Protein AF-A0AB37P2N0-F1 (afdb_monomer)

Secondary structure (DSSP, 8-state):
-------B--TT--HHHHHHHHHHHHHHIIIIIHHHHHHHHHHHH-TT--SSHHHHHHHHHHHTT-S-TT--HHHHHHHHHHHHT--S---GGGTSSS-TT-HHHHHHHHHTT-GGGGGGS--B-TT-

Foldseek 3Di:
DDAPQQQADPPPHDPVVVVVVSVVSVVCCVVPPVVVLLVVLCVQQNVVPDPQLLVSLVVLCVVVVQADPPDDSVLVVVLVVVVVPDPPPDQSCVRDPGHPVDPSNLSNCNSSVPCSNVVVRDHHYPPD

Organism: NCBI:txid1694

Radius of gyration: 16.56 Å; Cα contacts (8 Å, |Δi|>4): 113; chains: 1; bounding box: 36×37×45 Å

Structure (mmCIF, N/CA/C/O backbone):
data_AF-A0AB37P2N0-F1
#
_entry.id   AF-A0AB37P2N0-F1
#
loop_
_atom_site.group_PDB
_atom_site.id
_atom_site.type_symbol
_atom_site.label_atom_id
_atom_site.label_alt_id
_atom_site.label_comp_id
_atom_site.label_asym_id
_atom_site.label_entity_id
_atom_site.label_seq_id
_atom_site.pdbx_PDB_ins_code
_atom_site.Cartn_x
_atom_site.Cartn_y
_atom_site.Cartn_z
_atom_site.occupancy
_atom_site.B_iso_or_equiv
_atom_site.auth_seq_id
_atom_site.auth_comp_id
_atom_site.auth_asym_id
_atom_site.auth_atom_id
_atom_site.pdbx_PDB_model_num
ATOM 1 N N . MET A 1 1 ? 6.294 -1.517 13.894 1.00 32.25 1 MET A N 1
ATOM 2 C CA . MET A 1 1 ? 5.984 -2.535 12.870 1.00 32.25 1 MET A CA 1
ATOM 3 C C . MET A 1 1 ? 4.816 -1.989 12.064 1.00 32.25 1 MET A C 1
ATOM 5 O O . MET A 1 1 ? 3.689 -2.073 12.519 1.00 32.25 1 MET A O 1
ATOM 9 N N . TYR A 1 2 ? 5.089 -1.287 10.959 1.00 34.66 2 TYR A N 1
ATOM 10 C CA . TYR A 1 2 ? 4.034 -0.629 10.188 1.00 34.66 2 TYR A CA 1
ATOM 11 C C . TYR A 1 2 ? 3.308 -1.672 9.357 1.00 34.66 2 TYR A C 1
ATOM 13 O O . TYR A 1 2 ? 3.890 -2.343 8.502 1.00 34.66 2 TYR A O 1
ATOM 21 N N . PHE A 1 3 ? 2.040 -1.834 9.657 1.00 50.09 3 PHE A N 1
ATOM 22 C CA . PHE A 1 3 ? 1.080 -2.439 8.771 1.00 50.09 3 PHE A CA 1
ATOM 23 C C . PHE A 1 3 ? 0.088 -1.352 8.400 1.00 50.09 3 PHE A C 1
ATOM 25 O O . PHE A 1 3 ? -0.140 -0.477 9.230 1.00 50.09 3 PHE A O 1
ATOM 32 N N . ALA A 1 4 ? -0.527 -1.417 7.218 1.00 51.72 4 ALA A N 1
ATOM 33 C CA . ALA A 1 4 ? -1.757 -0.665 7.009 1.00 51.72 4 ALA A CA 1
ATOM 34 C C . ALA A 1 4 ? -2.700 -1.059 8.166 1.00 51.72 4 ALA A C 1
ATOM 36 O O . ALA A 1 4 ? -3.006 -2.259 8.301 1.00 51.72 4 ALA A O 1
ATOM 37 N N . PRO A 1 5 ? -3.034 -0.138 9.089 1.00 55.38 5 PRO A N 1
ATOM 38 C CA . PRO A 1 5 ? -4.049 -0.418 10.086 1.00 55.38 5 PRO A CA 1
ATOM 39 C C . PRO A 1 5 ? -5.325 -0.743 9.311 1.00 55.38 5 PRO A C 1
ATOM 41 O O . PRO A 1 5 ? -5.531 -0.211 8.217 1.00 55.38 5 PRO A O 1
ATOM 44 N N . ALA A 1 6 ? -6.192 -1.596 9.855 1.00 62.88 6 ALA A N 1
ATOM 45 C CA . ALA A 1 6 ? -7.588 -1.462 9.463 1.00 62.88 6 ALA A CA 1
ATOM 46 C C . ALA A 1 6 ? -7.931 0.015 9.702 1.00 62.88 6 ALA A C 1
ATOM 48 O O . ALA A 1 6 ? -7.691 0.527 10.794 1.00 62.88 6 ALA A O 1
ATOM 49 N N . TYR A 1 7 ? -8.342 0.739 8.669 1.00 74.62 7 TYR A N 1
ATOM 50 C CA . TYR A 1 7 ? -8.721 2.129 8.853 1.00 74.62 7 TYR A CA 1
ATOM 51 C C . TYR A 1 7 ? -10.122 2.089 9.459 1.00 74.62 7 TYR A C 1
ATOM 53 O O . TYR A 1 7 ? -11.083 1.790 8.759 1.00 74.62 7 TYR A O 1
ATOM 61 N N . PHE A 1 8 ? -10.220 2.231 10.782 1.00 82.81 8 PHE A N 1
ATOM 62 C CA . PHE A 1 8 ? -11.471 2.073 11.522 1.00 82.81 8 PHE A CA 1
ATOM 63 C C . PHE A 1 8 ? -11.910 3.383 12.165 1.00 82.81 8 PHE A C 1
ATOM 65 O O . PHE A 1 8 ? -11.087 4.202 12.573 1.00 82.81 8 PHE A O 1
ATOM 72 N N . SER A 1 9 ? -13.223 3.573 12.262 1.00 86.31 9 SER A N 1
ATOM 73 C CA . SER A 1 9 ? -13.806 4.715 12.955 1.00 86.31 9 SER A CA 1
ATOM 74 C C . SER A 1 9 ? -13.859 4.465 14.459 1.00 86.31 9 SER A C 1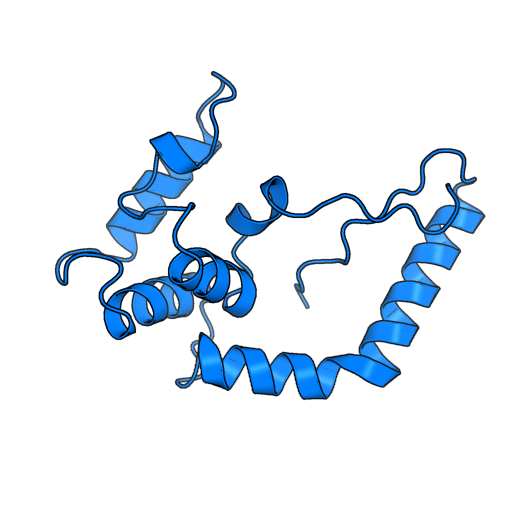
ATOM 76 O O . SER A 1 9 ? -14.322 3.414 14.906 1.00 86.31 9 SER A O 1
ATOM 78 N N . SER A 1 10 ? -13.439 5.463 15.234 1.00 88.75 10 SER A N 1
ATOM 79 C CA . SER A 1 10 ? -13.723 5.585 16.668 1.00 88.75 10 SER A CA 1
ATOM 80 C C . SER A 1 10 ? -14.702 6.726 16.970 1.00 88.75 10 SER A C 1
ATOM 82 O O . SER A 1 10 ? -14.813 7.176 18.111 1.00 88.75 10 SER A O 1
ATOM 84 N N . GLU A 1 11 ? -15.415 7.210 15.949 1.00 89.94 11 GLU A N 1
ATOM 85 C CA . GLU A 1 11 ? -16.436 8.245 16.090 1.00 89.94 11 GLU A CA 1
ATOM 86 C C . GLU A 1 11 ? -17.474 7.843 17.148 1.00 89.94 11 GLU A C 1
ATOM 88 O O . GLU A 1 11 ? -17.962 6.715 17.176 1.00 89.94 11 GLU A O 1
ATOM 93 N N . GLY A 1 12 ? -17.780 8.765 18.062 1.00 89.50 12 GLY A N 1
ATOM 94 C CA . GLY A 1 12 ? -18.728 8.523 19.151 1.00 89.50 12 GLY A CA 1
ATOM 95 C C . GLY A 1 12 ? -18.195 7.678 20.316 1.00 89.50 12 GLY A C 1
ATOM 96 O O . GLY A 1 12 ? -18.924 7.491 21.290 1.00 89.50 12 GLY A O 1
ATOM 97 N N . LEU A 1 13 ? -16.944 7.203 20.274 1.00 91.44 13 LEU A N 1
ATOM 98 C CA . LEU A 1 13 ? -16.332 6.463 21.379 1.00 91.44 13 LEU A CA 1
ATOM 99 C C . LEU A 1 13 ? -15.650 7.386 22.390 1.00 91.44 13 LEU A C 1
ATOM 101 O O . LEU A 1 13 ? -15.039 8.397 22.046 1.00 91.44 13 LEU A O 1
ATOM 105 N N . THR A 1 14 ? -15.689 6.987 23.660 1.00 95.12 14 THR A N 1
ATOM 106 C CA . THR A 1 14 ? -14.786 7.549 24.674 1.00 95.12 14 THR A CA 1
ATOM 107 C C . THR A 1 14 ? -13.339 7.139 24.390 1.00 95.12 14 THR A C 1
ATOM 109 O O . THR A 1 14 ? -13.085 6.124 23.742 1.00 95.12 14 THR A O 1
ATOM 112 N N . GLU A 1 15 ? -12.368 7.867 24.944 1.00 94.00 15 GLU A N 1
ATOM 113 C CA . GLU A 1 15 ? -10.944 7.527 24.814 1.00 94.00 15 GLU A CA 1
ATOM 114 C C . GLU A 1 15 ? -10.644 6.088 25.271 1.00 94.00 15 GLU A C 1
ATOM 116 O O . GLU A 1 15 ? -9.951 5.339 24.583 1.00 94.00 15 GLU A O 1
ATOM 121 N N . ALA A 1 16 ? -11.230 5.660 26.395 1.00 95.19 16 ALA A N 1
ATOM 122 C CA . ALA A 1 16 ? -11.054 4.305 26.911 1.00 95.19 16 ALA A CA 1
ATOM 123 C C . ALA A 1 16 ? -11.604 3.237 25.951 1.00 95.19 16 ALA A C 1
ATOM 125 O O . ALA A 1 16 ? -10.966 2.202 25.760 1.00 95.19 16 ALA A O 1
ATOM 126 N N . GLN A 1 17 ? -12.758 3.494 25.326 1.00 92.25 17 GLN A N 1
ATOM 127 C CA . GLN A 1 17 ? -13.343 2.604 24.320 1.00 92.25 17 GLN A CA 1
ATOM 128 C C . GLN A 1 17 ? -12.527 2.600 23.026 1.00 92.25 17 GLN A C 1
ATOM 130 O O . GLN A 1 17 ? -12.276 1.531 22.483 1.00 92.25 17 GLN A O 1
ATOM 135 N N . SER A 1 18 ? -12.066 3.763 22.559 1.00 90.38 18 SER A N 1
ATOM 136 C CA . SER A 1 18 ? -11.218 3.868 21.368 1.00 90.38 18 SER A CA 1
ATOM 137 C C . SER A 1 18 ? -9.895 3.127 21.557 1.00 90.38 18 SER A C 1
ATOM 139 O O . SER A 1 18 ? -9.446 2.434 20.646 1.00 90.38 18 SER A O 1
ATOM 141 N N . ARG A 1 19 ? -9.277 3.234 22.741 1.00 91.50 19 ARG A N 1
ATOM 142 C CA . ARG A 1 19 ? -8.062 2.483 23.076 1.00 91.50 19 ARG A CA 1
ATOM 143 C C . ARG A 1 19 ? -8.331 0.982 23.087 1.00 91.50 19 ARG A C 1
ATOM 145 O O . ARG A 1 19 ? -7.585 0.236 22.464 1.00 91.50 19 ARG A O 1
ATOM 152 N N . LYS A 1 20 ? -9.408 0.549 23.751 1.00 92.94 20 LYS A N 1
ATOM 153 C CA . LYS A 1 20 ? -9.779 -0.870 23.806 1.00 92.94 20 LYS A CA 1
ATOM 154 C C . LYS A 1 20 ? -10.066 -1.438 22.411 1.00 92.94 20 LYS A C 1
ATOM 156 O O . LYS A 1 20 ? -9.591 -2.521 22.103 1.00 92.94 20 LYS A O 1
ATOM 161 N N . LEU A 1 21 ? -10.756 -0.685 21.552 1.00 89.75 21 LEU A N 1
ATOM 162 C CA . LEU A 1 21 ? -10.994 -1.067 20.159 1.00 89.75 21 LEU A CA 1
ATOM 163 C C . LEU A 1 21 ? -9.678 -1.277 19.394 1.00 89.75 21 LEU A C 1
ATOM 165 O O . LEU A 1 21 ? -9.538 -2.278 18.699 1.00 89.75 21 LEU A O 1
ATOM 169 N N . GLY A 1 22 ? -8.711 -0.366 19.541 1.00 88.62 22 GLY A N 1
ATOM 170 C CA . GLY A 1 22 ? -7.387 -0.523 18.934 1.00 88.62 22 GLY A CA 1
ATOM 171 C C . GLY A 1 22 ? -6.660 -1.780 19.423 1.00 88.62 22 GLY A C 1
ATOM 172 O O . GLY A 1 22 ? -6.169 -2.554 18.607 1.00 88.62 22 GLY A O 1
ATOM 173 N N . GLU A 1 23 ? -6.661 -2.018 20.738 1.00 91.19 23 GLU A N 1
ATOM 174 C CA . GLU A 1 23 ? -6.069 -3.218 21.351 1.00 91.19 23 GLU A CA 1
ATOM 175 C C . GLU A 1 23 ? -6.715 -4.511 20.829 1.00 91.19 23 GLU A C 1
ATOM 177 O O . GLU A 1 23 ? -6.004 -5.445 20.463 1.00 91.19 23 GLU A O 1
ATOM 182 N N . ASP A 1 24 ? -8.046 -4.550 20.737 1.00 90.50 24 ASP A N 1
ATOM 183 C CA . ASP A 1 24 ? -8.788 -5.722 20.258 1.00 90.50 24 ASP A CA 1
ATOM 184 C C . ASP A 1 24 ? -8.522 -6.002 18.771 1.00 90.50 24 ASP A C 1
ATOM 186 O O . ASP A 1 24 ? -8.373 -7.157 18.361 1.00 90.50 24 ASP A O 1
ATOM 190 N N . ILE A 1 25 ? -8.427 -4.951 17.948 1.00 87.81 25 ILE A N 1
ATOM 191 C CA . ILE A 1 25 ? -8.090 -5.072 16.524 1.00 87.81 25 ILE A CA 1
ATOM 192 C C . ILE A 1 25 ? -6.663 -5.598 16.352 1.00 87.81 25 ILE A C 1
ATOM 194 O O . ILE A 1 25 ? -6.439 -6.501 15.539 1.00 87.81 25 ILE A O 1
ATOM 198 N N . ASP A 1 26 ? -5.708 -5.077 17.122 1.00 86.81 26 ASP A N 1
ATOM 199 C CA . ASP A 1 26 ? -4.317 -5.522 17.076 1.00 86.81 26 ASP A CA 1
ATOM 200 C C . ASP A 1 26 ? -4.171 -6.978 17.543 1.00 86.81 26 ASP A C 1
ATOM 202 O O . ASP A 1 26 ? -3.506 -7.774 16.873 1.00 86.81 26 ASP A O 1
ATOM 206 N N . GLU A 1 27 ? -4.836 -7.368 18.635 1.00 90.12 27 GLU A N 1
ATOM 207 C CA . GLU A 1 27 ? -4.826 -8.745 19.139 1.00 90.12 27 GLU A CA 1
ATOM 208 C C . GLU A 1 27 ? -5.431 -9.726 18.126 1.00 90.12 27 GLU A C 1
ATOM 210 O O . GLU A 1 27 ? -4.819 -10.751 17.797 1.00 90.12 27 GLU A O 1
ATOM 215 N N . CYS A 1 28 ? -6.609 -9.403 17.583 1.00 87.50 28 CYS A N 1
ATOM 216 C CA . CYS A 1 28 ? -7.265 -10.206 16.553 1.00 87.50 28 CYS A CA 1
ATOM 217 C C . CYS A 1 28 ? -6.344 -10.386 15.340 1.00 87.50 28 CYS A C 1
ATOM 219 O O . CYS A 1 28 ? -6.108 -11.499 14.864 1.00 87.50 28 CYS A O 1
ATOM 221 N N . ARG A 1 29 ? -5.736 -9.293 14.876 1.00 82.50 29 ARG A N 1
ATOM 222 C CA . ARG A 1 29 ? -4.838 -9.311 13.726 1.00 82.50 29 ARG A CA 1
ATOM 223 C C . ARG A 1 29 ? -3.611 -10.186 13.963 1.00 82.50 29 ARG A C 1
ATOM 225 O O . ARG A 1 29 ? -3.269 -10.997 13.100 1.00 82.50 29 ARG A O 1
ATOM 232 N N . ILE A 1 30 ? -2.927 -9.997 15.090 1.00 85.62 30 ILE A N 1
ATOM 233 C CA . ILE A 1 30 ? -1.693 -10.722 15.410 1.00 85.62 30 ILE A CA 1
ATOM 234 C C . ILE A 1 30 ? -1.981 -12.215 15.566 1.00 85.62 30 ILE A C 1
ATOM 236 O O . ILE A 1 30 ? -1.238 -13.034 15.026 1.00 85.62 30 ILE A O 1
ATOM 240 N N . SER A 1 31 ? -3.062 -12.563 16.268 1.00 87.56 31 SER A N 1
ATOM 241 C CA . SER A 1 31 ? -3.390 -13.956 16.581 1.00 87.56 31 SER A CA 1
ATOM 242 C C . SER A 1 31 ? -3.975 -14.732 15.400 1.00 87.56 31 SER A C 1
ATOM 244 O O . SER A 1 31 ? -3.738 -15.934 15.308 1.00 87.56 31 SER A O 1
ATOM 246 N N . GLN A 1 32 ? -4.711 -14.073 14.496 1.00 84.50 32 GLN A N 1
ATOM 247 C CA . GLN A 1 32 ? -5.472 -14.766 13.448 1.00 84.50 32 GLN A CA 1
ATOM 248 C C . GLN A 1 32 ? -4.925 -14.563 12.031 1.00 84.50 32 GLN A C 1
ATOM 250 O O . GLN A 1 32 ? -4.967 -15.485 11.219 1.00 84.50 32 GLN A O 1
ATOM 255 N N . VAL A 1 33 ? -4.430 -13.366 11.698 1.00 82.06 33 VAL A N 1
ATOM 256 C CA . VAL A 1 33 ? -4.235 -12.963 10.288 1.00 82.06 33 VAL A CA 1
ATOM 257 C C . VAL A 1 33 ? -2.767 -12.750 9.931 1.00 82.06 33 VAL A C 1
ATOM 259 O O . VAL A 1 33 ? -2.371 -12.971 8.786 1.00 82.06 33 VAL A O 1
ATOM 262 N N . TYR A 1 34 ? -1.939 -12.346 10.896 1.00 84.31 34 TYR A N 1
ATOM 263 C CA . TYR A 1 34 ? -0.605 -11.811 10.630 1.00 84.31 34 TYR A CA 1
ATOM 264 C C . TYR A 1 34 ? 0.294 -12.735 9.796 1.00 84.31 34 TYR A C 1
ATOM 266 O O . TYR A 1 34 ? 0.871 -12.290 8.802 1.00 84.31 34 TYR A O 1
ATOM 274 N N . ALA A 1 35 ? 0.406 -14.011 10.173 1.00 84.56 35 ALA A N 1
ATOM 275 C CA . ALA A 1 35 ? 1.284 -14.948 9.476 1.00 84.56 35 ALA A CA 1
ATOM 276 C C . ALA A 1 35 ? 0.857 -15.150 8.012 1.00 84.56 35 ALA A C 1
ATOM 278 O O . ALA A 1 35 ? 1.695 -15.109 7.113 1.00 84.56 35 ALA A O 1
ATOM 279 N N . VAL A 1 36 ? -0.447 -15.303 7.765 1.00 86.19 36 VAL A N 1
ATOM 280 C CA . VAL A 1 36 ? -1.002 -15.504 6.418 1.00 86.19 36 VAL A CA 1
ATOM 281 C C . VAL A 1 36 ? -0.819 -14.248 5.565 1.00 86.19 36 VAL A C 1
ATOM 283 O O . VAL A 1 36 ? -0.330 -14.331 4.442 1.00 86.19 36 VAL A O 1
ATOM 286 N N . ASP A 1 37 ? -1.137 -13.078 6.119 1.00 84.06 37 ASP A N 1
ATOM 287 C CA . ASP A 1 37 ? -0.999 -11.776 5.455 1.00 84.06 37 ASP A CA 1
ATOM 288 C C . ASP A 1 37 ? 0.465 -11.441 5.117 1.00 84.06 37 ASP A C 1
ATOM 290 O O . ASP A 1 37 ? 0.760 -10.850 4.076 1.00 84.06 37 ASP A O 1
ATOM 294 N N . LEU A 1 38 ? 1.417 -11.832 5.969 1.00 83.75 38 LEU A N 1
ATOM 295 C CA . LEU A 1 38 ? 2.841 -11.679 5.671 1.00 83.75 38 LEU A CA 1
ATOM 296 C C . LEU A 1 38 ? 3.257 -12.532 4.466 1.00 83.75 38 LEU A C 1
ATOM 298 O O . LEU A 1 38 ? 3.855 -12.000 3.530 1.00 83.75 38 LEU A O 1
ATOM 302 N N . VAL A 1 39 ? 2.930 -13.829 4.476 1.00 86.25 39 VAL A N 1
ATOM 303 C CA . VAL A 1 39 ? 3.294 -14.742 3.380 1.00 86.25 39 VAL A CA 1
ATOM 304 C C . VAL A 1 39 ? 2.631 -14.316 2.072 1.00 86.25 39 VAL A C 1
ATOM 306 O O . VAL A 1 39 ? 3.298 -14.246 1.041 1.00 86.25 39 VAL A O 1
ATOM 309 N N . TYR A 1 40 ? 1.344 -13.969 2.115 1.00 86.00 40 TYR A N 1
ATOM 310 C CA . TYR A 1 40 ? 0.585 -13.566 0.935 1.00 86.00 40 TYR A CA 1
ATOM 311 C C . TYR A 1 40 ? 1.163 -12.308 0.271 1.00 86.00 40 TYR A C 1
ATOM 313 O O . TYR A 1 40 ? 1.380 -12.278 -0.942 1.00 86.00 40 TYR A O 1
ATOM 321 N N . ARG A 1 41 ? 1.493 -11.275 1.058 1.00 85.19 41 ARG A N 1
ATOM 322 C CA . ARG A 1 41 ? 2.085 -10.040 0.517 1.00 85.19 41 ARG A CA 1
ATOM 323 C C . ARG A 1 41 ? 3.505 -10.233 0.006 1.00 85.19 41 ARG A C 1
ATOM 325 O O . ARG A 1 41 ? 3.845 -9.646 -1.018 1.00 85.19 41 ARG A O 1
ATOM 332 N N . ALA A 1 42 ? 4.309 -11.068 0.666 1.00 87.94 42 ALA A N 1
ATOM 333 C CA . ALA A 1 42 ? 5.631 -11.423 0.157 1.00 87.94 42 ALA A CA 1
ATOM 334 C C . ALA A 1 42 ? 5.512 -12.082 -1.226 1.00 87.94 42 ALA A C 1
ATOM 336 O O . ALA A 1 42 ? 6.139 -11.633 -2.177 1.00 87.94 42 ALA A O 1
ATOM 337 N N . GLN A 1 43 ? 4.618 -13.060 -1.384 1.00 88.31 43 GLN A N 1
ATOM 338 C CA . GLN A 1 43 ? 4.411 -13.736 -2.669 1.00 88.31 43 GLN A CA 1
ATOM 339 C C . GLN A 1 43 ? 3.945 -12.787 -3.782 1.00 88.31 43 GLN A C 1
ATOM 341 O O . GLN A 1 43 ? 4.420 -12.879 -4.914 1.00 88.31 43 GLN A O 1
ATOM 346 N N . LEU A 1 44 ? 3.026 -11.868 -3.480 1.00 88.25 44 LEU A N 1
ATOM 347 C CA . LEU A 1 44 ? 2.459 -10.979 -4.494 1.00 88.25 44 LEU A CA 1
ATOM 348 C C . LEU A 1 44 ? 3.340 -9.777 -4.835 1.00 88.25 44 LEU A C 1
ATOM 350 O O . LEU A 1 44 ? 3.457 -9.422 -6.010 1.00 88.25 44 LEU A O 1
ATOM 354 N N . GLY A 1 45 ? 3.908 -9.126 -3.820 1.00 88.94 45 GLY A N 1
ATOM 355 C CA . GLY A 1 45 ? 4.503 -7.797 -3.949 1.00 88.94 45 GLY A CA 1
ATOM 356 C C . GLY A 1 45 ? 5.986 -7.708 -3.622 1.00 88.94 45 GLY A C 1
ATOM 357 O O . GLY A 1 45 ? 6.647 -6.855 -4.202 1.00 88.94 45 GLY A O 1
ATOM 358 N N . ASN A 1 46 ? 6.517 -8.594 -2.774 1.00 93.50 46 ASN A N 1
ATOM 359 C CA . ASN A 1 46 ? 7.905 -8.533 -2.303 1.00 93.50 46 ASN A CA 1
ATOM 360 C C . ASN A 1 46 ? 8.548 -9.932 -2.163 1.00 93.50 46 ASN A C 1
ATOM 362 O O . ASN A 1 46 ? 8.875 -10.341 -1.045 1.00 93.50 46 ASN A O 1
ATOM 366 N N . PRO A 1 47 ? 8.700 -10.701 -3.259 1.00 94.06 47 PRO A N 1
ATOM 367 C CA . PRO A 1 47 ? 9.222 -12.066 -3.186 1.00 94.06 47 PRO A CA 1
ATOM 368 C C . PRO A 1 47 ? 10.713 -12.109 -2.839 1.00 94.06 47 PRO A C 1
ATOM 370 O O . PRO A 1 47 ? 11.173 -13.094 -2.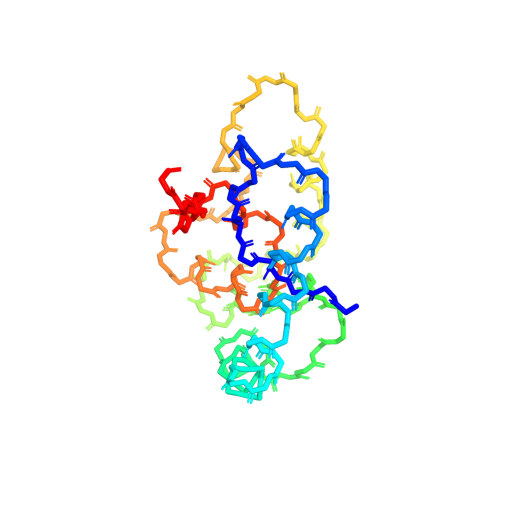273 1.00 94.06 47 PRO A O 1
ATOM 373 N N . GLU A 1 48 ? 11.447 -11.032 -3.126 1.00 93.06 48 GLU A N 1
ATOM 374 C CA . GLU A 1 48 ? 12.874 -10.890 -2.815 1.00 93.06 48 GLU A CA 1
ATOM 375 C C . GLU A 1 48 ? 13.125 -10.378 -1.385 1.00 93.06 48 GLU A C 1
ATOM 377 O O . GLU A 1 48 ? 14.272 -10.200 -0.980 1.00 93.06 48 GLU A O 1
ATOM 382 N N . PHE A 1 49 ? 12.064 -10.139 -0.603 1.00 90.50 49 PHE A N 1
ATOM 383 C CA . PHE A 1 49 ? 12.139 -9.656 0.779 1.00 90.50 49 PHE A CA 1
ATOM 384 C C . PHE A 1 49 ? 12.982 -8.381 0.946 1.00 90.50 49 PHE A C 1
ATOM 386 O O . PHE A 1 49 ? 13.728 -8.233 1.918 1.00 90.50 49 PHE A O 1
ATOM 393 N N . TYR A 1 50 ? 12.839 -7.424 0.025 1.00 92.50 50 TYR A N 1
ATOM 394 C CA . TYR A 1 50 ? 13.458 -6.110 0.158 1.00 92.50 50 TYR A CA 1
ATOM 395 C C . TYR A 1 50 ? 13.061 -5.468 1.492 1.00 92.50 50 TYR A C 1
ATOM 397 O O . TYR A 1 50 ? 11.879 -5.422 1.849 1.00 92.50 50 TYR A O 1
ATOM 405 N N . GLY A 1 51 ? 14.059 -4.967 2.223 1.00 90.00 51 GLY A N 1
ATOM 406 C CA . GLY A 1 51 ? 13.846 -4.260 3.488 1.00 90.00 51 GLY A CA 1
ATOM 407 C C . GLY A 1 51 ? 13.281 -2.849 3.307 1.00 90.00 51 GLY A C 1
ATOM 408 O O . GLY A 1 51 ? 12.607 -2.350 4.205 1.00 90.00 51 GLY A O 1
ATOM 409 N N . ASP A 1 52 ? 13.533 -2.230 2.150 1.00 91.75 52 ASP A N 1
ATOM 410 C CA . ASP A 1 52 ? 12.967 -0.938 1.760 1.00 91.75 52 ASP A CA 1
ATOM 411 C C . ASP A 1 52 ? 11.635 -1.160 1.004 1.00 91.75 52 ASP A C 1
ATOM 413 O O . ASP A 1 52 ? 11.646 -1.746 -0.087 1.00 91.75 52 ASP A O 1
ATOM 417 N N . PRO A 1 53 ? 10.485 -0.720 1.555 1.00 89.94 53 PRO A N 1
ATOM 418 C CA . PRO A 1 53 ? 9.180 -0.887 0.916 1.00 89.94 53 PRO A CA 1
ATOM 419 C C . PRO A 1 53 ? 9.050 -0.179 -0.437 1.00 89.94 53 PRO A C 1
ATOM 421 O O . PRO A 1 53 ? 8.294 -0.639 -1.290 1.00 89.94 53 PRO A O 1
ATOM 424 N N . GLU A 1 54 ? 9.779 0.916 -0.665 1.00 93.44 54 GLU A N 1
ATOM 425 C CA . GLU A 1 54 ? 9.736 1.644 -1.937 1.00 93.44 54 GLU A CA 1
ATOM 426 C C . GLU A 1 54 ? 10.469 0.873 -3.033 1.00 93.44 54 GLU A C 1
ATOM 428 O O . GLU A 1 54 ? 9.997 0.803 -4.168 1.00 93.44 54 GLU A O 1
ATOM 433 N N . VAL A 1 55 ? 11.587 0.229 -2.682 1.00 95.31 55 VAL A N 1
ATOM 434 C CA . VAL A 1 55 ? 12.296 -0.685 -3.588 1.00 95.31 55 VAL A CA 1
ATOM 435 C C . VAL A 1 55 ? 11.386 -1.853 -3.959 1.00 95.31 55 VAL A C 1
ATOM 437 O O . VAL A 1 55 ? 11.233 -2.150 -5.143 1.00 95.31 55 VAL A O 1
ATOM 440 N N . ALA A 1 56 ? 10.723 -2.460 -2.970 1.00 95.19 56 ALA A N 1
ATOM 441 C CA . ALA A 1 56 ? 9.766 -3.540 -3.203 1.00 95.19 56 ALA A CA 1
ATOM 442 C C . ALA A 1 56 ? 8.586 -3.104 -4.090 1.00 95.19 56 ALA A C 1
ATOM 444 O O . ALA A 1 56 ? 8.137 -3.857 -4.955 1.00 95.19 56 ALA A O 1
ATOM 445 N N . LEU A 1 57 ? 8.089 -1.878 -3.898 1.00 95.62 57 LEU A N 1
ATOM 446 C CA . LEU A 1 57 ? 7.017 -1.313 -4.708 1.00 95.62 57 LEU A CA 1
ATOM 447 C C . LEU A 1 57 ? 7.443 -1.143 -6.168 1.00 95.62 57 LEU A C 1
ATOM 449 O O . LEU A 1 57 ? 6.751 -1.642 -7.054 1.00 95.62 57 LEU A O 1
ATOM 453 N N . VAL A 1 58 ? 8.570 -0.476 -6.424 1.00 96.88 58 VAL A N 1
ATOM 454 C CA . VAL A 1 58 ? 9.055 -0.242 -7.794 1.00 96.88 58 VAL A CA 1
ATOM 455 C C . VAL A 1 58 ? 9.365 -1.562 -8.500 1.00 96.88 58 VAL A C 1
ATOM 457 O O . VAL A 1 58 ? 8.995 -1.733 -9.661 1.00 96.88 58 VAL A O 1
ATOM 460 N N . ASP A 1 59 ? 9.962 -2.525 -7.797 1.00 96.81 59 ASP A N 1
ATOM 461 C CA . ASP A 1 59 ? 10.159 -3.877 -8.320 1.00 96.81 59 ASP A CA 1
ATOM 462 C C . ASP A 1 59 ? 8.826 -4.561 -8.679 1.00 96.81 59 ASP A C 1
ATOM 464 O O . ASP A 1 59 ? 8.674 -5.091 -9.781 1.00 96.81 59 ASP A O 1
ATOM 468 N N . CYS A 1 60 ? 7.820 -4.501 -7.799 1.00 97.12 60 CYS A N 1
ATOM 469 C CA . CYS A 1 60 ? 6.493 -5.058 -8.073 1.00 97.12 60 CYS A CA 1
ATOM 470 C C . CYS A 1 60 ? 5.858 -4.459 -9.335 1.00 97.12 60 CYS A C 1
ATOM 472 O O . CYS A 1 60 ? 5.318 -5.200 -10.163 1.00 97.12 60 CYS A O 1
ATOM 474 N N . LEU A 1 61 ? 5.956 -3.135 -9.503 1.00 97.31 61 LEU A N 1
ATOM 475 C CA . LEU A 1 61 ? 5.443 -2.432 -10.678 1.00 97.31 61 LEU A CA 1
ATOM 476 C C . LEU A 1 61 ? 6.163 -2.885 -11.959 1.00 97.31 61 LEU A C 1
ATOM 478 O O . LEU A 1 61 ? 5.503 -3.173 -12.959 1.00 97.31 61 LEU A O 1
ATOM 482 N N . HIS A 1 62 ? 7.492 -3.033 -11.924 1.00 97.75 62 HIS A N 1
ATOM 483 C CA . HIS A 1 62 ? 8.265 -3.539 -13.061 1.00 97.75 62 HIS A CA 1
ATOM 484 C C . HIS A 1 62 ? 7.936 -4.988 -13.413 1.00 97.75 62 HIS A C 1
ATOM 486 O O . HIS A 1 62 ? 7.664 -5.280 -14.577 1.00 97.75 62 HIS A O 1
ATOM 492 N N . ARG A 1 63 ? 7.917 -5.900 -12.431 1.00 96.38 63 ARG A N 1
ATOM 493 C CA . ARG A 1 63 ? 7.631 -7.329 -12.664 1.00 96.38 63 ARG A CA 1
ATOM 494 C C . ARG A 1 63 ? 6.261 -7.559 -13.298 1.00 96.38 63 ARG A C 1
ATOM 496 O O . ARG A 1 63 ? 6.066 -8.550 -13.997 1.00 96.38 63 ARG A O 1
ATOM 503 N N . LYS A 1 64 ? 5.316 -6.648 -13.059 1.00 95.81 64 LYS A N 1
ATOM 504 C CA . LYS A 1 64 ? 3.960 -6.688 -13.617 1.00 95.81 64 LYS A CA 1
ATOM 505 C C . LYS A 1 64 ? 3.779 -5.828 -14.874 1.00 95.81 64 LYS A C 1
ATOM 507 O O . LYS A 1 64 ? 2.673 -5.788 -15.396 1.00 95.81 64 LYS A O 1
ATOM 512 N N . ASN A 1 65 ? 4.840 -5.197 -15.386 1.00 96.81 65 ASN A N 1
ATOM 513 C CA . ASN A 1 65 ? 4.804 -4.288 -16.540 1.00 96.81 65 ASN A CA 1
ATOM 514 C C . ASN A 1 65 ? 3.821 -3.112 -16.371 1.00 96.81 65 ASN A C 1
ATOM 516 O O . ASN A 1 65 ? 3.204 -2.674 -17.338 1.00 96.81 65 ASN A O 1
ATOM 520 N N . LEU A 1 66 ? 3.676 -2.609 -15.142 1.00 97.25 66 LEU A N 1
ATOM 521 C CA . LEU A 1 66 ? 2.764 -1.508 -14.795 1.00 97.25 66 LEU A CA 1
ATOM 522 C C . LEU A 1 66 ? 3.407 -0.130 -14.967 1.00 97.25 66 LEU A C 1
ATOM 524 O O . LEU A 1 66 ? 2.721 0.885 -14.974 1.00 97.25 66 LEU A O 1
ATOM 528 N N . VAL A 1 67 ? 4.732 -0.102 -15.101 1.00 97.12 67 VAL A N 1
ATOM 529 C CA . VAL A 1 67 ? 5.525 1.089 -15.404 1.00 97.12 67 VAL A CA 1
ATOM 530 C C . VAL A 1 67 ? 6.590 0.745 -16.450 1.00 97.12 67 VAL A C 1
ATOM 532 O O . VAL A 1 67 ? 6.996 -0.420 -16.559 1.00 97.12 67 VAL A O 1
ATOM 535 N N . PRO A 1 68 ? 7.071 1.730 -17.228 1.00 96.31 68 PRO A N 1
ATOM 536 C CA . PRO A 1 68 ? 8.192 1.534 -18.143 1.00 96.31 68 PRO A CA 1
ATOM 537 C C . PRO A 1 68 ? 9.465 1.071 -17.419 1.00 96.31 68 PRO A C 1
ATOM 539 O O . PRO A 1 68 ? 9.713 1.468 -16.290 1.00 96.31 68 PRO A O 1
ATOM 542 N N . GLN A 1 69 ? 10.339 0.319 -18.097 1.00 93.31 69 GLN A N 1
ATOM 543 C CA . GLN A 1 69 ? 11.593 -0.200 -17.511 1.00 93.31 69 GLN A CA 1
ATOM 544 C C . GLN A 1 69 ? 12.594 0.886 -17.073 1.00 93.31 69 GLN A C 1
ATOM 546 O O . GLN A 1 69 ? 13.531 0.608 -16.331 1.00 93.31 69 GLN A O 1
ATOM 551 N N . ASN A 1 70 ? 12.441 2.118 -17.568 1.00 95.69 70 ASN A N 1
ATOM 552 C CA . ASN A 1 70 ? 13.251 3.263 -17.151 1.00 95.69 70 ASN A CA 1
ATOM 553 C C . ASN A 1 70 ? 12.647 4.015 -15.953 1.00 95.69 70 ASN A C 1
ATOM 555 O O . ASN A 1 70 ? 13.216 5.024 -15.533 1.00 95.69 70 ASN A O 1
ATOM 559 N N . TYR A 1 71 ? 11.510 3.564 -15.420 1.00 97.12 71 TYR A N 1
ATOM 560 C CA . TYR A 1 71 ? 10.958 4.083 -14.183 1.00 97.12 71 TYR A CA 1
ATOM 561 C C . TYR A 1 71 ? 11.891 3.705 -13.029 1.00 97.12 71 TYR A C 1
ATOM 563 O O . TYR A 1 71 ? 12.448 2.613 -12.972 1.00 97.12 71 TYR A O 1
ATOM 571 N N . THR A 1 72 ? 12.139 4.638 -12.118 1.00 95.69 72 THR A N 1
ATOM 572 C CA . THR A 1 72 ? 13.138 4.443 -11.061 1.00 95.69 72 THR A CA 1
ATOM 573 C C . THR A 1 72 ? 12.570 4.804 -9.706 1.00 95.69 72 THR A C 1
ATOM 575 O O . THR A 1 72 ? 11.625 5.580 -9.595 1.00 95.69 72 THR A O 1
ATOM 578 N N . MET A 1 73 ? 13.224 4.318 -8.655 1.00 95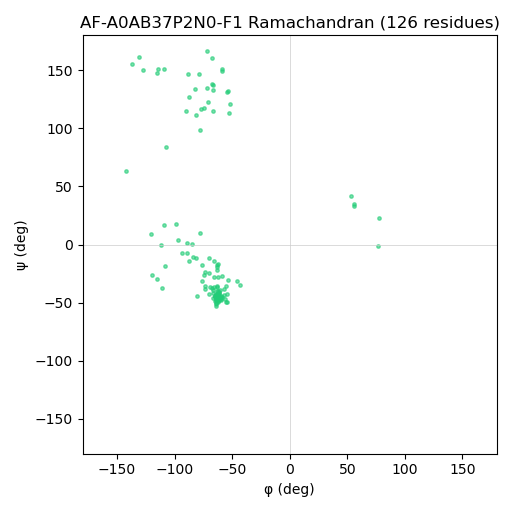.38 73 MET A N 1
ATOM 579 C CA . MET A 1 73 ? 12.953 4.758 -7.287 1.00 95.38 73 MET A CA 1
ATOM 580 C C . MET A 1 73 ? 13.081 6.283 -7.129 1.00 95.38 73 MET A C 1
ATOM 582 O O . MET A 1 73 ? 12.297 6.889 -6.410 1.00 95.38 73 MET A O 1
ATOM 586 N N . ASN A 1 74 ? 14.018 6.926 -7.834 1.00 96.00 74 ASN A N 1
ATOM 587 C CA . ASN A 1 74 ? 14.150 8.385 -7.803 1.00 96.00 74 ASN A CA 1
ATOM 588 C C . ASN A 1 74 ? 12.952 9.084 -8.454 1.00 96.00 74 ASN A C 1
ATOM 590 O O . ASN A 1 74 ? 12.513 10.118 -7.958 1.00 96.00 74 ASN A O 1
ATOM 594 N N . GLN A 1 75 ? 12.419 8.518 -9.542 1.00 96.00 75 GLN A N 1
ATOM 595 C CA . GLN A 1 75 ? 11.197 9.021 -10.166 1.00 96.00 75 GLN A CA 1
ATOM 596 C C . GLN A 1 75 ? 10.007 8.868 -9.213 1.00 96.00 75 GLN A C 1
ATOM 598 O O . GLN A 1 75 ? 9.327 9.855 -8.957 1.00 96.00 75 GLN A O 1
ATOM 603 N N . TYR A 1 76 ? 9.832 7.688 -8.608 1.00 95.69 76 TYR A N 1
ATOM 604 C CA . TYR A 1 76 ? 8.793 7.457 -7.600 1.00 95.69 76 TYR A CA 1
ATOM 605 C C . TYR A 1 76 ? 8.867 8.460 -6.444 1.00 95.69 76 TYR A C 1
ATOM 607 O O . TYR A 1 76 ? 7.865 9.078 -6.107 1.00 95.69 76 TYR A O 1
ATOM 615 N N . ARG A 1 77 ? 10.053 8.669 -5.859 1.00 95.25 77 ARG A N 1
ATOM 616 C CA . ARG A 1 77 ? 10.240 9.628 -4.757 1.00 95.25 77 ARG A CA 1
ATOM 617 C C . ARG A 1 77 ? 9.897 11.048 -5.174 1.00 95.25 77 ARG A C 1
ATOM 619 O O . ARG A 1 77 ? 9.216 11.746 -4.441 1.00 95.25 77 ARG A O 1
ATOM 626 N N . LYS A 1 78 ? 10.308 11.459 -6.375 1.00 95.00 78 LYS A N 1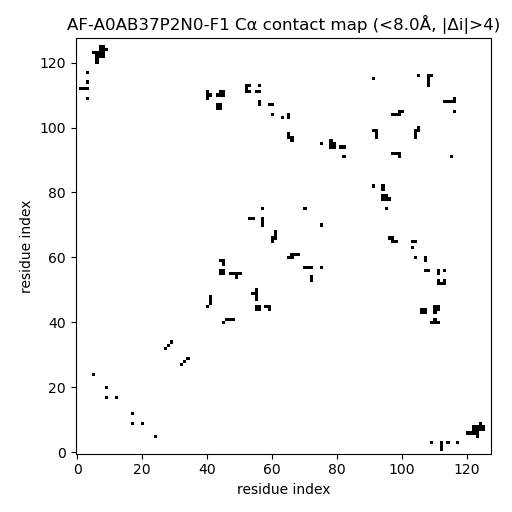
ATOM 627 C CA . LYS A 1 78 ? 9.981 12.781 -6.915 1.00 95.00 78 LYS A CA 1
ATOM 628 C C . LYS A 1 78 ? 8.472 12.971 -7.104 1.00 95.00 78 LYS A C 1
ATOM 630 O O . LYS A 1 78 ? 7.958 14.045 -6.801 1.00 95.00 78 LYS A O 1
ATOM 635 N N . GLU A 1 79 ? 7.775 11.960 -7.615 1.00 94.50 79 GLU A N 1
ATOM 636 C CA . GLU A 1 79 ? 6.311 11.966 -7.758 1.00 94.50 79 GLU A CA 1
ATOM 637 C C . GLU A 1 79 ? 5.632 12.018 -6.388 1.00 94.50 79 GLU A C 1
ATOM 639 O O . GLU A 1 79 ? 4.773 12.866 -6.154 1.00 94.50 79 GLU A O 1
ATOM 644 N N . TYR A 1 80 ? 6.104 11.198 -5.447 1.00 91.94 80 TYR A N 1
ATOM 645 C CA . TYR A 1 80 ? 5.608 11.162 -4.077 1.00 91.94 80 TYR A CA 1
ATOM 646 C C . TYR A 1 80 ? 5.803 12.495 -3.346 1.00 91.94 80 TYR A C 1
ATOM 648 O O . TYR A 1 80 ? 4.863 13.007 -2.745 1.00 91.94 80 TYR A O 1
ATOM 656 N N . ASP A 1 81 ? 6.983 13.105 -3.449 1.00 92.06 81 ASP A N 1
ATOM 657 C CA . ASP A 1 81 ? 7.267 14.422 -2.878 1.00 92.06 81 ASP A CA 1
ATOM 658 C C . ASP A 1 81 ? 6.399 15.507 -3.527 1.00 92.06 81 ASP A C 1
ATOM 660 O O . ASP A 1 81 ? 5.952 16.431 -2.851 1.00 92.06 81 ASP A O 1
ATOM 664 N N . SER A 1 82 ? 6.131 15.405 -4.832 1.00 90.44 82 SER A N 1
ATOM 665 C CA . SER A 1 82 ? 5.249 16.345 -5.536 1.00 90.44 82 SER A CA 1
ATOM 666 C C . SER A 1 82 ? 3.806 16.229 -5.044 1.00 90.44 82 SER A C 1
ATOM 668 O O . SER A 1 82 ? 3.170 17.251 -4.809 1.00 90.44 82 SER A O 1
ATOM 670 N N . TYR A 1 83 ? 3.322 15.003 -4.835 1.00 88.19 83 TYR A N 1
ATOM 671 C CA . TYR A 1 83 ? 2.011 14.725 -4.250 1.00 88.19 83 TYR A CA 1
ATOM 672 C C . TYR A 1 83 ? 1.909 15.229 -2.802 1.00 88.19 83 TYR A C 1
ATOM 674 O O . TYR A 1 83 ? 0.972 15.938 -2.458 1.00 88.19 83 TYR A O 1
ATOM 682 N N . MET A 1 84 ? 2.897 14.932 -1.953 1.00 86.25 84 MET A N 1
ATOM 683 C CA . MET A 1 84 ? 2.895 15.350 -0.543 1.00 86.25 84 MET A CA 1
ATOM 684 C C . MET A 1 84 ? 2.980 16.868 -0.355 1.00 86.25 84 MET A C 1
ATOM 686 O O . MET A 1 84 ? 2.518 17.386 0.661 1.00 86.25 84 MET A O 1
ATOM 690 N N . ASN A 1 85 ? 3.595 17.574 -1.304 1.00 87.69 85 ASN A N 1
ATOM 691 C CA . ASN A 1 85 ? 3.689 19.032 -1.292 1.00 87.69 85 ASN A CA 1
ATOM 692 C C . ASN A 1 85 ? 2.504 19.712 -1.986 1.00 87.69 85 ASN A C 1
ATOM 694 O O . ASN A 1 85 ? 2.404 20.942 -1.939 1.00 87.69 85 ASN A O 1
ATOM 698 N N . ASP A 1 86 ? 1.622 18.952 -2.638 1.00 82.69 86 ASP A N 1
ATOM 699 C CA . ASP A 1 86 ? 0.435 19.527 -3.239 1.00 82.69 86 ASP A CA 1
ATOM 700 C C . ASP A 1 86 ? -0.572 19.955 -2.164 1.00 82.69 86 ASP A C 1
ATOM 702 O O . ASP A 1 86 ? -0.873 19.239 -1.212 1.00 82.69 86 ASP A O 1
ATOM 706 N N . THR A 1 87 ? -1.108 21.159 -2.338 1.00 76.69 87 THR A N 1
ATOM 707 C CA . THR A 1 87 ? -2.139 21.735 -1.459 1.00 76.69 87 THR A CA 1
ATOM 708 C C . THR A 1 87 ? -3.483 21.876 -2.169 1.00 76.69 87 THR A C 1
ATOM 710 O O . THR A 1 87 ? -4.447 22.343 -1.564 1.00 76.69 87 THR A O 1
ATOM 713 N N . SER A 1 88 ? -3.560 21.479 -3.445 1.00 76.00 88 SER A N 1
ATOM 714 C CA . SER A 1 88 ? -4.766 21.590 -4.266 1.00 76.00 88 SER A CA 1
ATOM 715 C C . SER A 1 88 ? -5.822 20.531 -3.931 1.00 76.00 88 SER A C 1
ATOM 717 O O . SER A 1 88 ? -6.996 20.724 -4.243 1.00 76.00 88 SER A O 1
ATOM 719 N N . GLY A 1 89 ? -5.422 19.458 -3.239 1.00 67.12 89 GLY A N 1
ATOM 720 C CA . GLY A 1 89 ? -6.323 18.408 -2.766 1.00 67.12 89 GLY A CA 1
ATOM 721 C C . GLY A 1 89 ? -6.745 17.427 -3.857 1.00 67.12 89 GLY A C 1
ATOM 722 O O . GLY A 1 89 ? -7.804 16.812 -3.732 1.00 67.12 89 GLY A O 1
ATOM 723 N N . GLY A 1 90 ? -5.962 17.300 -4.932 1.00 69.88 90 GLY A N 1
ATOM 724 C CA . GLY A 1 90 ? -6.233 16.291 -5.952 1.00 69.88 90 GLY A CA 1
ATOM 725 C C . GLY A 1 90 ? -5.928 14.870 -5.471 1.00 69.88 90 GLY A C 1
ATOM 726 O O . GLY A 1 90 ? -5.298 14.639 -4.435 1.00 69.88 90 GLY A O 1
ATOM 727 N N . MET A 1 91 ? -6.420 13.900 -6.238 1.00 71.94 91 MET A N 1
ATOM 728 C CA . MET A 1 91 ? -6.238 12.481 -5.943 1.00 71.94 91 MET A CA 1
ATOM 729 C C . MET A 1 91 ? -4.841 12.026 -6.375 1.00 71.94 91 MET A C 1
ATOM 731 O O . MET A 1 91 ? -4.375 12.476 -7.415 1.00 71.94 91 MET A O 1
ATOM 735 N N . PRO A 1 92 ? -4.196 11.073 -5.673 1.00 71.00 92 PRO A N 1
ATOM 736 C CA . PRO A 1 92 ? -2.852 10.592 -6.018 1.00 71.00 92 PRO A CA 1
ATOM 737 C C . PRO A 1 92 ? -2.643 10.286 -7.512 1.00 71.00 92 PRO A C 1
ATOM 739 O O . PRO A 1 92 ? -1.557 10.489 -8.037 1.00 71.00 92 PRO A O 1
ATOM 742 N N . GLU A 1 93 ? -3.699 9.853 -8.199 1.00 76.88 93 GLU A N 1
ATOM 743 C CA . GLU A 1 93 ? -3.782 9.595 -9.641 1.00 76.88 93 GLU A CA 1
ATOM 744 C C . GLU A 1 93 ? -3.138 10.647 -10.549 1.00 76.88 93 GLU A C 1
ATOM 746 O O . GLU A 1 93 ? -2.563 10.272 -11.568 1.00 76.88 93 GLU A O 1
ATOM 751 N N . ASP A 1 94 ? -3.181 11.931 -10.186 1.00 77.75 94 ASP A N 1
ATOM 752 C CA . ASP A 1 94 ? -2.668 12.994 -11.058 1.00 77.75 94 ASP A CA 1
ATOM 753 C C . ASP A 1 94 ? -1.136 13.169 -10.971 1.00 77.75 94 ASP A C 1
ATOM 755 O O . ASP A 1 94 ? -0.541 13.867 -11.796 1.00 77.75 94 ASP A O 1
ATOM 759 N N . TRP A 1 95 ? -0.478 12.545 -9.985 1.00 85.81 95 TRP A N 1
ATOM 760 C CA . TRP A 1 95 ? 0.939 12.782 -9.668 1.00 85.81 95 TRP A CA 1
ATOM 761 C C . TRP A 1 95 ? 1.885 11.645 -10.035 1.00 85.81 95 TRP A C 1
ATOM 763 O O . TRP A 1 95 ? 3.092 11.885 -10.110 1.00 85.81 95 TRP A O 1
ATOM 773 N N . PHE A 1 96 ? 1.379 10.429 -10.252 1.00 92.19 96 PHE A N 1
ATOM 774 C CA . PHE A 1 96 ? 2.230 9.266 -10.504 1.00 92.19 96 PHE A CA 1
ATOM 775 C C . PHE A 1 96 ? 2.160 8.783 -11.947 1.00 92.19 96 PHE A C 1
ATOM 777 O O . PHE A 1 96 ? 1.134 8.867 -12.616 1.00 92.19 96 PHE A O 1
ATOM 784 N N . SER A 1 97 ? 3.259 8.188 -12.407 1.00 92.19 97 SER A N 1
ATOM 785 C CA . SER A 1 97 ? 3.363 7.623 -13.760 1.00 92.19 97 SER A CA 1
ATOM 786 C C . SER A 1 97 ? 2.675 6.255 -13.931 1.00 92.19 97 SER A C 1
ATOM 788 O O . SER A 1 97 ? 2.888 5.592 -14.948 1.00 92.19 97 SER A O 1
ATOM 790 N N . PHE A 1 98 ? 1.888 5.797 -12.953 1.00 93.00 98 PHE A N 1
ATOM 791 C CA . PHE A 1 98 ? 1.157 4.525 -12.985 1.00 93.00 98 PHE A CA 1
ATOM 792 C C . PHE A 1 98 ? -0.332 4.713 -12.677 1.00 93.00 98 PHE A C 1
ATOM 794 O O . PHE A 1 98 ? -0.718 5.596 -11.916 1.00 93.00 98 PHE A O 1
ATOM 801 N N . ASP A 1 99 ? -1.169 3.847 -13.252 1.00 92.12 99 ASP A N 1
ATOM 802 C CA . ASP A 1 99 ? -2.628 3.933 -13.144 1.00 92.12 99 ASP A CA 1
ATOM 803 C C . ASP A 1 99 ? -3.147 3.332 -11.829 1.00 92.12 99 ASP A C 1
ATOM 805 O O . ASP A 1 99 ? -3.129 2.119 -11.622 1.00 92.12 99 ASP A O 1
ATOM 809 N N .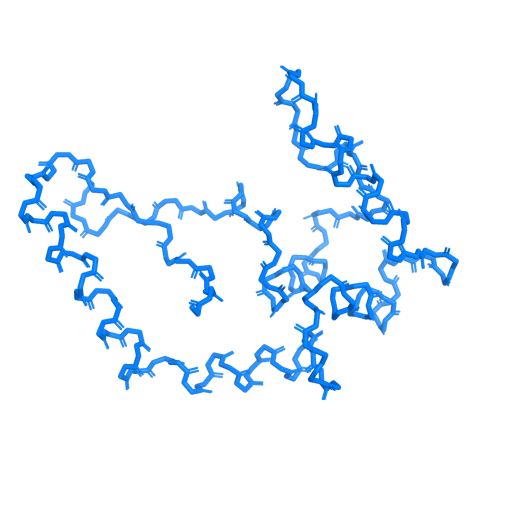 PHE A 1 100 ? -3.672 4.173 -10.941 1.00 89.75 100 PHE A N 1
ATOM 810 C CA . PHE A 1 100 ? -4.288 3.730 -9.685 1.00 89.75 100 PHE A CA 1
ATOM 811 C C . PHE A 1 100 ? -5.628 3.004 -9.861 1.00 89.75 100 PHE A C 1
ATOM 813 O O . PHE A 1 100 ? -6.140 2.425 -8.899 1.00 89.75 100 PHE A O 1
ATOM 820 N N . ASN A 1 101 ? -6.229 3.030 -11.049 1.00 89.31 101 ASN A N 1
ATOM 821 C CA . ASN A 1 101 ? -7.419 2.239 -11.351 1.00 89.31 101 ASN A CA 1
ATOM 822 C C . ASN A 1 101 ? -7.070 0.810 -11.781 1.00 89.31 101 ASN A C 1
ATOM 824 O O . ASN A 1 101 ? -7.949 -0.056 -11.786 1.00 89.31 101 ASN A O 1
ATOM 828 N N . ASP A 1 102 ? -5.793 0.523 -12.047 1.00 93.38 102 ASP A N 1
ATOM 829 C CA . ASP A 1 102 ? -5.328 -0.836 -12.270 1.00 93.38 102 ASP A CA 1
ATOM 830 C C . ASP A 1 102 ? -5.250 -1.609 -10.940 1.00 93.38 102 ASP A C 1
ATOM 832 O O . ASP A 1 102 ? -4.474 -1.314 -10.025 1.00 93.38 102 ASP A O 1
ATOM 836 N N . SER A 1 103 ? -6.046 -2.674 -10.848 1.00 92.44 103 SER A N 1
ATOM 837 C CA . SER A 1 103 ? -6.049 -3.607 -9.716 1.00 92.44 103 SER A CA 1
ATOM 838 C C . SER A 1 103 ? -4.666 -4.187 -9.379 1.00 92.44 103 SER A C 1
ATOM 840 O O . SER A 1 103 ? -4.378 -4.476 -8.212 1.00 92.44 103 SER A O 1
ATOM 842 N N . ALA A 1 104 ? -3.785 -4.341 -10.367 1.00 94.69 104 ALA A N 1
ATOM 843 C CA . ALA A 1 104 ? -2.430 -4.833 -10.179 1.00 94.69 104 ALA A CA 1
ATOM 844 C C . ALA A 1 104 ? -1.523 -3.777 -9.525 1.00 94.69 104 ALA A C 1
ATOM 846 O O . ALA A 1 104 ? -0.705 -4.138 -8.673 1.00 94.69 104 ALA A O 1
ATOM 847 N N . VAL A 1 105 ? -1.716 -2.491 -9.840 1.00 94.62 105 VAL A N 1
ATOM 848 C CA . VAL A 1 105 ? -1.067 -1.369 -9.140 1.00 94.62 105 VAL A CA 1
ATOM 849 C C . VAL A 1 105 ? -1.535 -1.331 -7.689 1.00 94.62 105 VAL A C 1
ATOM 851 O O . VAL A 1 105 ? -0.705 -1.363 -6.780 1.00 94.62 105 VAL A O 1
ATOM 854 N N . LEU A 1 106 ? -2.850 -1.375 -7.450 1.00 91.44 106 LEU A N 1
ATOM 855 C CA . LEU A 1 106 ? -3.416 -1.403 -6.094 1.00 91.44 106 LEU A CA 1
ATOM 856 C C . LEU A 1 106 ? -2.889 -2.590 -5.274 1.00 91.44 106 LEU A C 1
ATOM 858 O O . LEU A 1 106 ? -2.564 -2.444 -4.095 1.00 91.44 106 LEU A O 1
ATOM 862 N N . SER A 1 107 ? -2.725 -3.751 -5.911 1.00 91.75 107 SER A N 1
ATOM 863 C CA . SER A 1 107 ? -2.136 -4.936 -5.281 1.00 91.75 107 SER A CA 1
ATOM 864 C C . SER A 1 107 ? -0.671 -4.717 -4.884 1.00 91.75 107 SER A C 1
ATOM 866 O O . SER A 1 107 ? -0.279 -5.103 -3.782 1.00 91.75 107 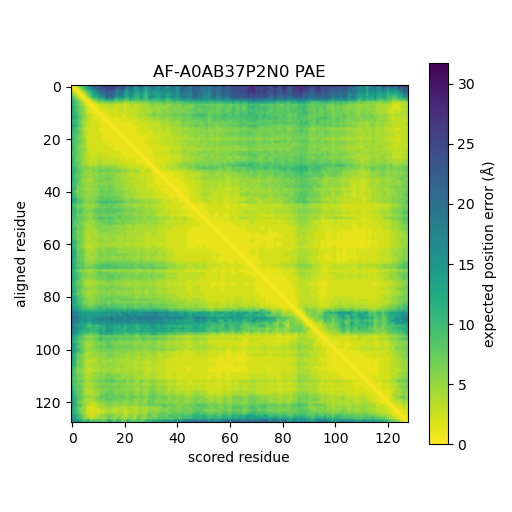SER A O 1
ATOM 868 N N . CYS A 1 108 ? 0.138 -4.077 -5.737 1.00 94.56 108 CYS A N 1
ATOM 869 C CA . CYS A 1 108 ? 1.522 -3.725 -5.405 1.00 94.56 108 CYS A CA 1
ATOM 870 C C . CYS A 1 108 ? 1.601 -2.724 -4.246 1.00 94.56 108 CYS A C 1
ATOM 872 O O . CYS A 1 108 ? 2.415 -2.907 -3.339 1.00 94.56 108 CYS A O 1
ATOM 874 N N . LEU A 1 109 ? 0.743 -1.700 -4.245 1.00 92.38 109 LEU A N 1
ATOM 875 C CA . LEU A 1 109 ? 0.675 -0.701 -3.176 1.00 92.38 109 LEU A CA 1
ATOM 876 C C . LEU A 1 109 ? 0.303 -1.346 -1.833 1.00 92.38 109 LEU A C 1
ATOM 878 O O . LEU A 1 109 ? 0.985 -1.123 -0.831 1.00 92.38 109 LEU A O 1
ATOM 882 N N . ALA A 1 110 ? -0.728 -2.197 -1.818 1.00 88.75 110 ALA A N 1
ATOM 883 C CA . ALA A 1 110 ? -1.185 -2.895 -0.619 1.00 88.75 110 ALA A CA 1
ATOM 884 C C . ALA A 1 110 ? -0.134 -3.879 -0.076 1.00 88.75 110 ALA A C 1
ATOM 886 O O . ALA A 1 110 ? 0.139 -3.912 1.129 1.00 88.75 110 ALA A O 1
ATOM 887 N N . ALA A 1 111 ? 0.495 -4.662 -0.959 1.00 90.62 111 ALA A N 1
ATOM 888 C CA . ALA A 1 111 ? 1.506 -5.639 -0.567 1.00 90.62 111 ALA A CA 1
ATOM 889 C C . ALA A 1 111 ? 2.766 -4.979 0.013 1.00 90.62 111 ALA A C 1
ATOM 891 O O . ALA A 1 111 ? 3.325 -5.472 0.995 1.00 90.62 111 ALA A O 1
ATOM 892 N N . ASN A 1 112 ? 3.152 -3.827 -0.539 1.00 91.50 112 ASN A N 1
ATOM 893 C CA . ASN A 1 112 ? 4.350 -3.087 -0.150 1.00 91.50 112 ASN A CA 1
ATOM 894 C C . ASN A 1 112 ? 4.075 -1.930 0.815 1.00 91.50 112 ASN A C 1
ATOM 896 O O . ASN A 1 112 ? 4.932 -1.075 1.010 1.00 91.50 112 ASN A O 1
ATOM 900 N N . LYS A 1 113 ? 2.906 -1.928 1.472 1.00 85.44 113 LYS A N 1
ATOM 901 C CA . LYS A 1 113 ? 2.565 -0.994 2.560 1.00 85.44 113 LYS A CA 1
ATOM 902 C C . LYS A 1 113 ? 2.700 0.479 2.156 1.00 85.44 113 LYS A C 1
ATOM 904 O O . LYS A 1 113 ? 3.053 1.314 2.987 1.00 85.44 113 LYS A O 1
ATOM 909 N N . SER A 1 114 ? 2.431 0.792 0.890 1.00 88.75 114 SER A N 1
ATOM 910 C CA . SER A 1 114 ? 2.477 2.169 0.415 1.00 88.75 114 SER A CA 1
ATOM 911 C C . SER A 1 114 ? 1.356 2.980 1.074 1.00 88.75 114 SER A C 1
ATOM 913 O O . SER A 1 114 ? 0.210 2.524 1.069 1.00 88.75 114 SER A O 1
ATOM 915 N N . PRO A 1 115 ? 1.632 4.185 1.605 1.00 83.94 115 PRO A N 1
ATOM 916 C CA . PRO A 1 115 ? 0.596 5.055 2.167 1.00 83.94 115 PRO A CA 1
ATOM 917 C C . PRO A 1 115 ? -0.428 5.504 1.114 1.00 83.94 115 PRO A C 1
ATOM 919 O O . PRO A 1 115 ? -1.553 5.851 1.458 1.00 83.94 115 PRO A O 1
ATOM 922 N N . LEU A 1 116 ? -0.085 5.412 -0.174 1.00 86.50 116 LEU A N 1
ATOM 923 C CA . LEU A 1 116 ? -0.968 5.761 -1.288 1.00 86.50 116 LEU A CA 1
ATOM 924 C C . LEU A 1 116 ? -2.193 4.843 -1.410 1.00 86.50 116 LEU A C 1
ATOM 926 O O . LEU A 1 116 ? -3.138 5.184 -2.114 1.00 86.50 116 LEU A O 1
ATOM 930 N N . ILE A 1 117 ? -2.211 3.690 -0.729 1.00 85.06 117 ILE A N 1
ATOM 931 C CA . ILE A 1 117 ? -3.410 2.844 -0.675 1.00 85.06 117 ILE A CA 1
ATOM 932 C C . ILE A 1 117 ? -4.490 3.436 0.239 1.00 85.06 117 ILE A C 1
ATOM 934 O O . ILE A 1 117 ? -5.665 3.127 0.070 1.00 85.06 117 ILE A O 1
ATOM 938 N N . GLN A 1 118 ? -4.114 4.287 1.200 1.00 79.56 118 GLN A N 1
ATOM 939 C CA . GLN A 1 118 ? -5.008 4.752 2.260 1.00 79.56 118 GLN A CA 1
ATOM 940 C C . GLN A 1 118 ? -6.254 5.489 1.741 1.00 79.56 118 GLN A C 1
ATOM 942 O O . GLN A 1 118 ? -7.338 5.149 2.209 1.00 79.56 118 GLN A O 1
ATOM 947 N N . PRO A 1 119 ? -6.172 6.408 0.756 1.00 78.00 119 PRO A N 1
ATOM 948 C CA . PRO A 1 119 ? -7.360 7.072 0.210 1.00 78.00 119 PRO A CA 1
ATOM 949 C C . PRO A 1 119 ? -8.357 6.123 -0.473 1.00 78.00 119 PRO A C 1
ATOM 951 O O . PRO A 1 119 ? -9.502 6.500 -0.698 1.00 78.00 119 PRO A O 1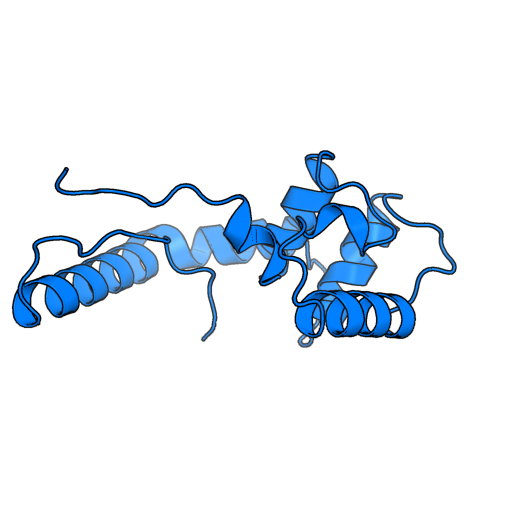
ATOM 954 N N . ARG A 1 120 ? -7.935 4.898 -0.823 1.00 78.56 120 ARG A N 1
ATOM 955 C CA . ARG A 1 120 ? -8.784 3.870 -1.446 1.00 78.56 120 ARG A CA 1
ATOM 956 C C . ARG A 1 120 ? -9.416 2.917 -0.427 1.00 78.56 120 ARG A C 1
ATOM 958 O O . ARG A 1 120 ? -10.219 2.073 -0.815 1.00 78.56 120 ARG A O 1
ATOM 965 N N . LEU A 1 121 ? -9.041 3.009 0.849 1.00 79.94 121 LEU A N 1
ATOM 966 C CA . LEU A 1 121 ? -9.606 2.171 1.900 1.00 79.94 121 LEU A CA 1
ATOM 967 C C . LEU A 1 121 ? -10.870 2.819 2.460 1.00 79.94 121 LEU A C 1
ATOM 969 O O . LEU A 1 121 ? -10.857 3.966 2.905 1.00 79.94 121 LEU A O 1
ATOM 973 N N . GLU A 1 122 ? -11.957 2.057 2.486 1.00 81.56 122 GLU A N 1
ATOM 974 C CA . GLU A 1 122 ? -13.158 2.460 3.208 1.00 81.56 122 GLU A CA 1
ATOM 975 C C . GLU A 1 122 ? -12.888 2.461 4.717 1.00 81.56 122 GLU A C 1
ATOM 977 O O . GLU A 1 122 ? -12.259 1.543 5.255 1.00 81.56 122 GLU A O 1
ATOM 982 N N . ILE A 1 123 ? -13.387 3.488 5.413 1.00 83.56 123 ILE A N 1
ATOM 983 C CA . ILE A 1 123 ? -13.377 3.508 6.876 1.00 83.56 123 ILE A CA 1
ATOM 984 C C . ILE A 1 123 ? -14.318 2.410 7.365 1.00 83.56 123 ILE A C 1
ATOM 986 O O . ILE A 1 123 ? -15.536 2.498 7.199 1.00 83.56 123 ILE A O 1
ATOM 990 N N . TRP A 1 124 ? -13.766 1.401 8.029 1.00 84.44 124 TRP A N 1
ATOM 991 C CA . TRP A 1 124 ? -14.561 0.387 8.697 1.00 84.44 124 TRP A CA 1
ATOM 992 C C . TRP A 1 124 ? -15.240 0.982 9.935 1.00 84.44 124 TRP A C 1
ATOM 994 O O . TRP A 1 124 ? -14.580 1.494 10.841 1.00 84.44 124 TRP A O 1
ATOM 1004 N N . LYS A 1 125 ? -16.572 0.907 9.987 1.00 85.81 125 LYS A N 1
ATOM 1005 C CA . LYS A 1 125 ? -17.387 1.347 11.127 1.00 85.81 125 LYS A CA 1
ATOM 1006 C C . LYS A 1 125 ? -17.940 0.129 11.873 1.00 85.81 125 LYS A C 1
ATOM 1008 O O . LYS A 1 125 ? -19.065 -0.287 11.605 1.00 85.81 125 LYS A O 1
ATOM 1013 N N . PRO A 1 126 ? -17.167 -0.484 12.790 1.00 75.81 126 PRO A N 1
ATOM 1014 C CA . PRO A 1 126 ? -17.587 -1.713 13.470 1.00 75.81 126 PRO A CA 1
ATOM 1015 C C . PRO A 1 126 ? -18.838 -1.546 14.338 1.00 75.81 126 PRO A C 1
ATOM 1017 O O . PRO A 1 126 ? -19.494 -2.536 14.654 1.00 75.81 126 PRO A O 1
ATOM 1020 N N . LEU A 1 127 ? -19.145 -0.314 14.750 1.00 79.88 127 LEU A N 1
ATOM 1021 C CA . LEU A 1 127 ? -20.170 -0.003 15.747 1.00 79.88 127 LEU A CA 1
ATOM 1022 C C . LEU A 1 127 ? -21.286 0.917 15.212 1.00 79.88 127 LEU A C 1
AT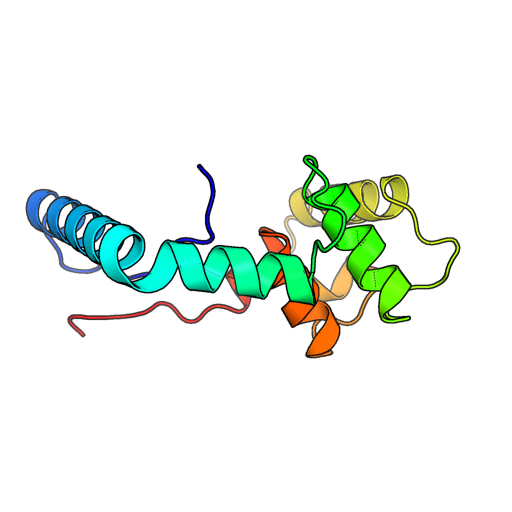OM 1024 O O . LEU A 1 127 ? -22.133 1.336 16.000 1.00 79.88 127 LEU A O 1
ATOM 1028 N N . GLY A 1 128 ? -21.316 1.181 13.897 1.00 64.94 128 GLY A N 1
ATOM 1029 C CA . GLY A 1 128 ? -22.245 2.117 13.239 1.00 64.94 128 GLY A CA 1
ATOM 1030 C C . GLY A 1 128 ? -21.560 3.348 12.664 1.00 64.94 128 GLY A C 1
ATOM 1031 O O . GLY A 1 128 ? -20.689 3.916 13.354 1.00 64.94 128 GLY A O 1
#

Solvent-accessible surface area (backbone atoms only — not comparable to full-a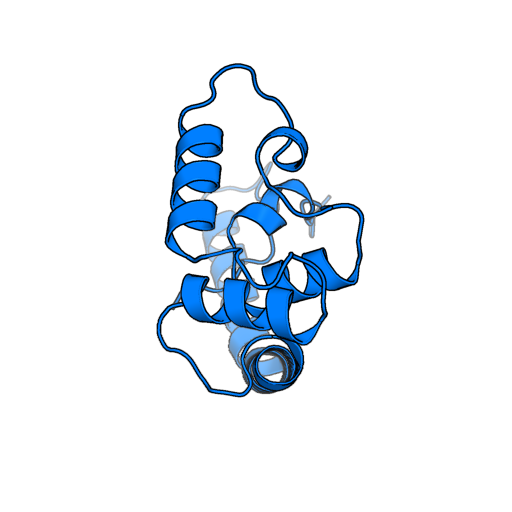tom values): 7610 Å² total; per-residue (Å²): 134,93,63,80,65,84,52,62,61,54,80,96,50,53,70,71,53,40,51,49,52,51,53,52,51,51,50,51,38,63,77,74,42,42,72,60,55,50,54,53,22,27,69,74,14,30,74,84,62,57,89,50,44,62,60,21,30,52,50,29,33,48,80,67,66,56,40,63,90,84,64,44,68,68,55,51,48,52,28,50,53,52,51,73,70,53,83,84,77,75,63,72,64,84,49,46,93,46,60,70,85,39,68,68,49,50,46,22,28,59,41,28,61,40,74,83,42,54,90,76,55,72,71,43,52,92,86,109

Sequence (128 aa):
MYFAPAYFSSEGLTEAQSRKLGEDIDECRISQVYAVDLVYRAQLGNPEFYGDPEVALVDCLHRKNLVPQNYTMNQYRKEYDSYMNDTSGGMPEDWFSFDFNDSAVLSCLAANKSPLIQPRLEIWKPLG

Mean predicted aligned error: 5.51 Å

pLDDT: mean 86.71, std 11.19, range [32.25, 97.75]